Protein AF-D8PJC9-F1 (afdb_monomer_lite)

Radius of gyration: 32.09 Å; chains: 1; bounding box: 66×76×89 Å

Foldseek 3Di:
DDDDDDDDDDDDDDDPDDDDDPDPVVVVVVVVVVVPVVVPPPPPDPPDDPDDDPDPVPLQCVLLVVLLVLLVVLCVVDPPCVVLSVVLNVLSVQLVVCVVVVNLVSLQVSVQVSLVCLVVSGSPRDVVSSVVSNVSCLVRPPCSRYPNVVVVVVVD

Secondary structure (DSSP, 8-state):
-----------------PPP---HHHHHHHHHHHTTSTTSSS-S-----------TTTHHHHHHHHHHHHHHHHHHHSTT-HHHHHHHHHHHHHHHHHHTTT-HHHHHHHHHHHHHHHHTTGGG--HHHHHHHHHHHHHHS-GGGS-THHHHTT--

Sequence (156 aa):
MAGAGFPNDHRAVETSRGIPGVREEDIMRIIQVTKWMAASVLLLASLVMPGVVRVAGAGEQEWLDAMVQAVLAEQAKEEGAGDRFAPYVAQLATVRGYLSKDDGEAVYRSMNRFMEMLQAREQGIAPEAADRLFDYCYVVTPARYHDVSRHLHRLS

Organism: NCBI:txid330214

pLDDT: mean 74.96, std 22.52, range [39.75, 98.38]

Structure (mmCIF, N/CA/C/O backbone):
data_AF-D8PJC9-F1
#
_entry.id   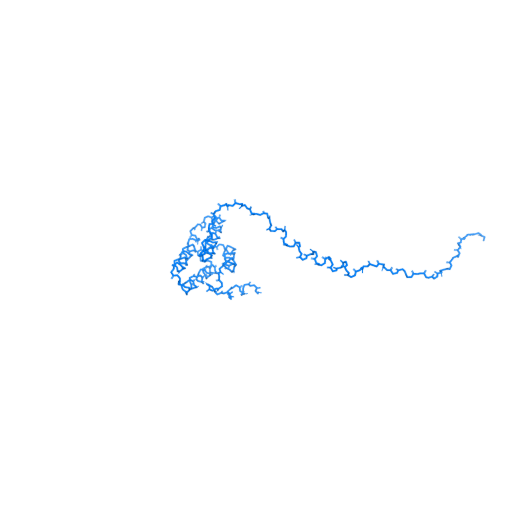AF-D8PJC9-F1
#
loop_
_atom_site.grou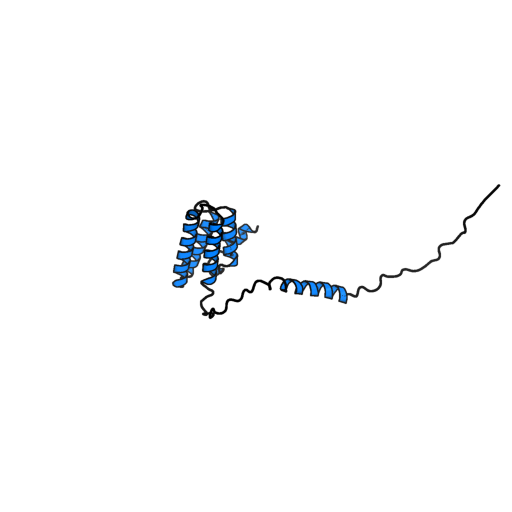p_PDB
_atom_site.id
_atom_site.type_symbol
_atom_site.label_atom_id
_atom_site.label_alt_id
_atom_site.label_comp_id
_atom_site.label_asym_id
_atom_site.label_entity_id
_atom_site.label_seq_id
_atom_site.pdbx_PDB_ins_code
_atom_site.Cartn_x
_atom_site.Cartn_y
_atom_site.Cartn_z
_atom_site.occupancy
_atom_site.B_iso_or_equiv
_atom_site.auth_seq_id
_atom_site.auth_comp_id
_atom_site.auth_asym_id
_atom_site.auth_atom_id
_atom_site.pdbx_PDB_model_num
ATOM 1 N N . MET A 1 1 ? 41.432 -64.591 68.997 1.00 42.59 1 MET A N 1
ATOM 2 C CA . MET A 1 1 ? 40.804 -65.798 68.420 1.00 42.59 1 MET A CA 1
ATOM 3 C C . MET A 1 1 ? 39.810 -65.347 67.362 1.00 42.59 1 MET A C 1
ATOM 5 O O . MET A 1 1 ? 38.973 -64.536 67.720 1.00 42.59 1 MET A O 1
ATOM 9 N N . ALA A 1 2 ? 39.958 -65.875 66.135 1.00 42.41 2 ALA A N 1
ATOM 10 C CA . ALA A 1 2 ? 39.042 -65.863 64.974 1.00 42.41 2 ALA A CA 1
ATOM 11 C C . ALA A 1 2 ? 38.539 -64.493 64.449 1.00 42.41 2 ALA A C 1
ATOM 13 O O . ALA A 1 2 ? 38.095 -63.657 65.213 1.00 42.41 2 ALA A O 1
ATOM 14 N N . GLY A 1 3 ? 38.533 -64.193 63.151 1.00 39.81 3 GLY A N 1
ATOM 15 C CA . GLY A 1 3 ? 38.857 -64.976 61.962 1.00 39.81 3 GLY A CA 1
ATOM 16 C C . GLY A 1 3 ? 38.447 -64.208 60.693 1.00 39.81 3 GLY A C 1
ATOM 17 O O . GLY A 1 3 ? 37.662 -63.271 60.785 1.00 39.81 3 GLY A O 1
ATOM 18 N N . ALA A 1 4 ? 38.967 -64.683 59.552 1.00 43.31 4 ALA A N 1
ATOM 19 C CA . ALA A 1 4 ? 38.584 -64.405 58.156 1.00 43.31 4 ALA A CA 1
ATOM 20 C C . ALA A 1 4 ? 38.729 -62.945 57.659 1.00 43.31 4 ALA A C 1
ATOM 22 O O . ALA A 1 4 ? 38.310 -62.002 58.304 1.00 43.31 4 ALA A O 1
ATOM 23 N N . GLY A 1 5 ? 39.304 -62.630 56.502 1.00 46.97 5 GLY A N 1
ATOM 24 C CA . GLY A 1 5 ? 39.608 -63.415 55.312 1.00 46.97 5 GLY A CA 1
ATOM 25 C C . GLY A 1 5 ? 39.276 -62.531 54.108 1.00 46.97 5 GLY A C 1
ATOM 26 O O . GLY A 1 5 ? 38.105 -62.378 53.799 1.00 46.97 5 GLY A O 1
ATOM 27 N N . PHE A 1 6 ? 40.275 -61.932 53.457 1.00 43.16 6 PHE A N 1
ATOM 28 C CA . PHE A 1 6 ? 40.106 -61.255 52.166 1.00 43.16 6 PHE A CA 1
ATOM 29 C C . PHE A 1 6 ? 41.371 -61.456 51.324 1.00 43.16 6 PHE A C 1
ATOM 31 O O . PHE A 1 6 ? 42.464 -61.146 51.806 1.00 43.16 6 PHE A O 1
ATOM 38 N N . PRO A 1 7 ? 41.256 -62.011 50.107 1.00 50.28 7 PRO A N 1
ATOM 39 C CA . PRO A 1 7 ? 42.393 -62.177 49.227 1.00 50.28 7 PRO A CA 1
ATOM 40 C C . PRO A 1 7 ? 42.839 -60.837 48.641 1.00 50.28 7 PRO A C 1
ATOM 42 O O . PRO A 1 7 ? 42.052 -59.955 48.302 1.00 50.28 7 PRO A O 1
ATOM 45 N N . ASN A 1 8 ? 44.157 -60.754 48.568 1.00 46.28 8 ASN A N 1
ATOM 46 C CA . ASN A 1 8 ? 44.978 -59.763 47.913 1.00 46.28 8 ASN A CA 1
ATOM 47 C C . ASN A 1 8 ? 44.816 -59.903 46.391 1.00 46.28 8 ASN A C 1
ATOM 49 O O . ASN A 1 8 ? 44.915 -61.023 45.903 1.00 46.28 8 ASN A O 1
ATOM 53 N N . ASP A 1 9 ? 44.636 -58.805 45.659 1.00 45.41 9 ASP A N 1
ATOM 54 C CA . ASP A 1 9 ? 45.126 -58.750 44.283 1.00 45.41 9 ASP A CA 1
ATOM 55 C C . ASP A 1 9 ? 45.582 -57.338 43.925 1.00 45.41 9 ASP A C 1
ATOM 57 O O . ASP A 1 9 ? 44.829 -56.359 43.873 1.00 45.41 9 ASP A O 1
ATOM 61 N N . HIS A 1 10 ? 46.890 -57.261 43.714 1.00 45.31 10 HIS A N 1
ATOM 62 C CA . HIS A 1 10 ? 47.598 -56.089 43.264 1.00 45.31 10 HIS A CA 1
ATOM 63 C C . HIS A 1 10 ? 47.212 -55.780 41.818 1.00 45.31 10 HIS A C 1
ATOM 65 O O . HIS A 1 10 ? 47.409 -56.564 40.895 1.00 45.31 10 HIS A O 1
ATOM 71 N N . ARG A 1 11 ? 46.693 -54.567 41.670 1.00 44.59 11 ARG A N 1
ATOM 72 C CA . ARG A 1 11 ? 46.506 -53.769 40.461 1.00 44.59 11 ARG A CA 1
ATOM 73 C C . ARG A 1 11 ? 47.613 -54.014 39.418 1.00 44.59 11 ARG A C 1
ATOM 75 O O . ARG A 1 11 ? 48.692 -53.431 39.503 1.00 44.59 11 ARG A O 1
ATOM 82 N N . ALA A 1 12 ? 47.313 -54.852 38.430 1.00 42.75 12 ALA A N 1
ATOM 83 C CA . ALA A 1 12 ? 48.072 -54.961 37.194 1.00 42.75 12 ALA A CA 1
ATOM 84 C C . ALA A 1 12 ? 47.634 -53.875 36.196 1.00 42.75 12 ALA A C 1
ATOM 86 O O . ALA A 1 12 ? 46.498 -53.401 36.190 1.00 42.75 12 ALA A O 1
ATOM 87 N N . VAL A 1 13 ? 48.617 -53.462 35.413 1.00 45.56 13 VAL A N 1
ATOM 88 C CA . VAL A 1 13 ? 48.680 -52.333 34.489 1.00 45.56 13 VAL A CA 1
ATOM 89 C C . VAL A 1 13 ? 47.990 -52.647 33.147 1.00 45.56 13 VAL A C 1
ATOM 91 O O . VAL A 1 13 ? 47.814 -53.806 32.793 1.00 45.56 13 VAL A O 1
ATOM 94 N N . GLU A 1 14 ? 47.660 -51.571 32.415 1.00 39.75 14 GLU A N 1
ATOM 95 C CA . GLU A 1 14 ? 47.326 -51.490 30.979 1.00 39.75 14 GLU A CA 1
ATOM 96 C C . GLU A 1 14 ? 45.903 -51.858 30.511 1.00 39.75 14 GLU A C 1
ATOM 98 O O . GLU A 1 14 ? 45.495 -53.006 30.393 1.00 39.75 14 GLU A O 1
ATOM 103 N N . THR A 1 15 ? 45.148 -50.847 30.069 1.00 42.34 15 THR A N 1
ATOM 104 C CA . THR A 1 15 ? 45.102 -50.477 28.639 1.00 42.34 15 THR A CA 1
ATOM 105 C C . THR A 1 15 ? 44.139 -49.302 28.431 1.00 42.34 15 THR A C 1
ATOM 107 O O . THR A 1 15 ? 42.926 -49.420 28.596 1.00 42.34 15 THR A O 1
ATOM 110 N N . SER A 1 16 ? 44.686 -48.154 28.018 1.00 51.69 16 SER A N 1
ATOM 111 C CA . SER A 1 16 ? 43.936 -47.124 27.294 1.00 51.69 16 SER A CA 1
ATOM 112 C C . SER A 1 16 ? 43.347 -47.758 26.036 1.00 51.69 16 SER A C 1
ATOM 114 O O . SER A 1 16 ? 44.054 -47.960 25.050 1.00 51.69 16 SER A O 1
ATOM 116 N N . ARG A 1 17 ? 42.051 -48.072 26.049 1.00 41.22 17 ARG A N 1
ATOM 117 C CA . ARG A 1 17 ? 41.297 -48.289 24.815 1.00 41.22 17 ARG A CA 1
ATOM 118 C C . ARG A 1 17 ? 40.758 -46.943 24.357 1.00 41.22 17 ARG A C 1
ATOM 120 O O . ARG A 1 17 ? 39.802 -46.417 24.919 1.00 41.22 17 ARG A O 1
ATOM 127 N N . GLY A 1 18 ? 41.437 -46.392 23.354 1.00 41.41 18 GLY A N 1
ATOM 128 C CA . GLY A 1 18 ? 40.967 -45.250 22.589 1.00 41.41 18 GLY A CA 1
ATOM 129 C C . GLY A 1 18 ? 39.566 -45.501 22.041 1.00 41.41 18 GLY A C 1
ATOM 130 O O . GLY A 1 18 ? 39.223 -46.619 21.656 1.00 41.41 18 GLY A O 1
ATOM 131 N N . ILE A 1 19 ? 38.765 -44.440 22.035 1.00 49.75 19 ILE A N 1
ATOM 132 C CA . ILE A 1 19 ? 37.462 -44.397 21.378 1.00 49.75 19 ILE A CA 1
ATOM 133 C C . ILE A 1 19 ? 37.703 -44.633 19.878 1.00 49.75 19 ILE A C 1
ATOM 135 O O . ILE A 1 19 ? 38.408 -43.840 19.251 1.00 49.75 19 ILE A O 1
ATOM 139 N N . PRO A 1 20 ? 37.172 -45.714 19.286 1.00 46.03 20 PR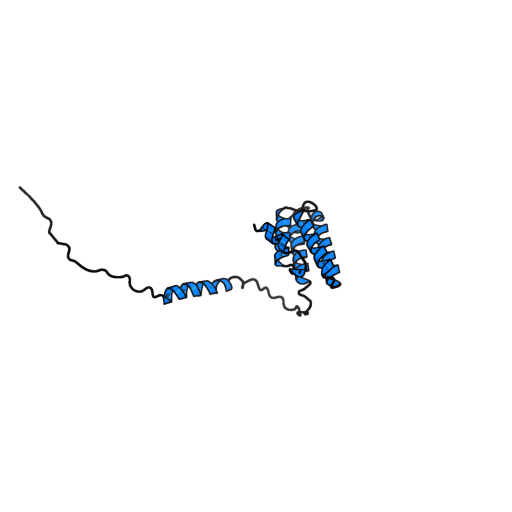O A N 1
ATOM 140 C CA . PRO A 1 20 ? 37.361 -45.978 17.874 1.00 46.03 20 PRO A CA 1
ATOM 141 C C . PRO A 1 20 ? 36.375 -45.150 17.040 1.00 46.03 20 PRO A C 1
ATOM 143 O O . PRO A 1 20 ? 35.163 -45.301 17.158 1.00 46.03 20 PRO A O 1
ATOM 146 N N . GLY A 1 21 ? 36.921 -44.328 16.143 1.00 53.31 21 GLY A N 1
ATOM 147 C CA . GLY A 1 21 ? 36.385 -44.192 14.788 1.00 53.31 21 GLY A CA 1
ATOM 148 C C . GLY A 1 21 ? 35.142 -43.330 14.582 1.00 53.31 21 GLY A C 1
ATOM 149 O O . GLY A 1 21 ? 34.207 -43.786 13.930 1.00 53.31 21 GLY A O 1
ATOM 150 N N . VAL A 1 22 ? 35.159 -42.063 15.004 1.00 58.81 22 VAL A N 1
ATOM 151 C CA . VAL A 1 22 ? 34.374 -41.047 14.280 1.00 58.81 22 VAL A CA 1
ATOM 152 C C . VAL A 1 22 ? 35.232 -40.586 13.106 1.00 58.81 22 VAL A C 1
ATOM 154 O O . VAL A 1 22 ? 36.177 -39.823 13.291 1.00 58.81 22 VAL A O 1
ATOM 157 N N . ARG A 1 23 ? 34.954 -41.104 11.905 1.00 65.12 23 ARG A N 1
ATOM 158 C CA . ARG A 1 23 ? 35.579 -40.593 10.679 1.00 65.12 23 ARG A CA 1
ATOM 159 C C . ARG A 1 23 ? 35.091 -39.163 10.465 1.00 65.12 23 ARG A C 1
ATOM 161 O O . ARG A 1 23 ? 33.890 -38.909 10.512 1.00 65.12 23 ARG A O 1
ATOM 168 N N . GLU A 1 24 ? 36.005 -38.238 10.191 1.00 56.25 24 GLU A N 1
ATOM 169 C CA . GLU A 1 24 ? 35.693 -36.833 9.860 1.00 56.25 24 GLU A CA 1
ATOM 170 C C . GLU A 1 24 ? 34.709 -36.712 8.672 1.00 56.25 24 GLU A C 1
ATOM 172 O O . GLU A 1 24 ? 33.961 -35.742 8.548 1.00 56.25 24 GLU A O 1
ATOM 177 N N . GLU A 1 25 ? 34.633 -37.765 7.858 1.00 58.50 25 GLU A N 1
ATOM 178 C CA . GLU A 1 25 ? 33.695 -37.991 6.755 1.00 58.50 25 GLU A CA 1
ATOM 179 C C . GLU A 1 25 ? 32.219 -38.054 7.205 1.00 58.50 25 GLU A C 1
ATOM 181 O O . GLU A 1 25 ? 31.327 -37.558 6.511 1.00 58.50 25 GLU A O 1
ATOM 186 N N . ASP A 1 26 ? 31.952 -38.624 8.385 1.00 56.72 26 ASP A N 1
ATOM 187 C CA . ASP A 1 26 ? 30.598 -38.807 8.920 1.00 56.72 26 ASP A CA 1
ATOM 188 C C . ASP A 1 26 ? 30.046 -37.496 9.516 1.00 56.72 26 ASP A C 1
ATOM 190 O O . ASP A 1 26 ? 28.854 -37.205 9.397 1.00 56.72 26 ASP A O 1
ATOM 194 N N . ILE A 1 27 ? 30.919 -36.637 10.059 1.00 58.94 27 ILE A N 1
ATOM 195 C CA . ILE A 1 27 ? 30.551 -35.302 10.567 1.00 58.94 27 ILE A CA 1
ATOM 196 C C . ILE A 1 27 ? 30.201 -34.361 9.404 1.00 58.94 27 ILE A C 1
ATOM 198 O O . ILE A 1 27 ? 29.206 -33.632 9.461 1.00 58.94 27 ILE A O 1
ATOM 202 N N . MET A 1 28 ? 30.969 -34.412 8.310 1.00 53.53 28 MET A N 1
ATOM 203 C CA . MET A 1 28 ? 30.726 -33.567 7.136 1.00 53.53 28 MET A CA 1
ATOM 204 C C . MET A 1 28 ? 29.431 -33.953 6.397 1.00 53.53 28 MET A C 1
ATOM 206 O O . MET A 1 28 ? 28.707 -33.072 5.925 1.00 53.53 28 MET A O 1
ATOM 210 N N . ARG A 1 29 ? 29.064 -35.245 6.381 1.00 56.69 29 ARG A N 1
ATOM 211 C CA . ARG A 1 29 ? 27.777 -35.717 5.837 1.00 56.69 29 ARG A CA 1
ATOM 212 C C . ARG A 1 29 ? 26.569 -35.190 6.611 1.00 56.69 29 ARG A C 1
ATOM 214 O O . ARG A 1 29 ? 25.595 -34.775 5.988 1.00 56.69 29 ARG A O 1
ATOM 221 N N . ILE A 1 30 ? 26.624 -35.153 7.941 1.00 55.34 30 ILE A N 1
ATOM 222 C CA . ILE A 1 30 ? 25.508 -34.675 8.780 1.00 55.34 30 ILE A CA 1
ATOM 223 C C . ILE A 1 30 ? 25.248 -33.172 8.558 1.00 55.34 30 ILE A C 1
ATOM 225 O O . ILE A 1 30 ? 24.098 -32.736 8.445 1.00 55.34 30 ILE A O 1
ATOM 229 N N . ILE A 1 31 ? 26.308 -32.376 8.390 1.00 54.19 31 ILE A N 1
ATOM 230 C CA . ILE A 1 31 ? 26.201 -30.936 8.106 1.00 54.19 31 ILE A CA 1
ATOM 231 C C . ILE A 1 31 ? 25.680 -30.683 6.676 1.00 54.19 31 ILE A C 1
ATOM 233 O O . ILE A 1 31 ? 24.858 -29.788 6.466 1.00 54.19 31 ILE A O 1
ATOM 237 N N . GLN A 1 32 ? 26.069 -31.501 5.689 1.00 52.78 32 GLN A N 1
ATOM 238 C CA . GLN A 1 32 ? 25.559 -31.385 4.314 1.00 52.78 32 GLN A CA 1
ATOM 239 C C . GLN A 1 32 ? 24.094 -31.819 4.161 1.00 52.78 32 GLN A C 1
ATOM 241 O O . GLN A 1 32 ? 23.361 -31.189 3.399 1.00 52.78 32 GLN A O 1
ATOM 246 N N . VAL A 1 33 ? 23.640 -32.836 4.897 1.00 53.91 33 VAL A N 1
ATOM 247 C CA . VAL A 1 33 ? 22.237 -33.295 4.867 1.00 53.91 33 VAL A CA 1
ATOM 248 C C . VAL A 1 33 ? 21.294 -32.272 5.517 1.00 53.91 33 VAL A C 1
ATOM 250 O O . VAL A 1 33 ? 20.160 -32.105 5.071 1.00 53.91 33 VAL A O 1
ATOM 253 N N . THR A 1 34 ? 21.785 -31.490 6.483 1.00 48.62 34 THR A N 1
ATOM 254 C CA . THR A 1 34 ? 21.009 -30.415 7.127 1.00 48.62 34 THR A CA 1
ATOM 255 C C . THR A 1 34 ? 20.763 -29.226 6.181 1.00 48.62 34 THR A C 1
ATOM 257 O O . THR A 1 34 ? 19.726 -28.572 6.263 1.00 48.62 34 THR A O 1
ATOM 260 N N . LYS A 1 35 ? 21.654 -28.983 5.205 1.00 48.03 35 LYS A N 1
ATOM 261 C CA . LYS A 1 35 ? 21.515 -27.878 4.235 1.00 48.03 35 LYS A CA 1
ATOM 262 C C . LYS A 1 35 ? 20.480 -28.133 3.127 1.00 48.03 35 LYS A C 1
ATOM 264 O O . LYS A 1 35 ? 20.055 -27.181 2.481 1.00 48.03 35 LYS A O 1
ATOM 269 N N . TRP A 1 36 ? 20.053 -29.382 2.915 1.00 48.38 36 TRP A N 1
ATOM 270 C CA . TRP A 1 36 ? 19.122 -29.754 1.835 1.00 48.38 36 TRP A CA 1
ATOM 271 C C . TRP A 1 36 ? 17.705 -30.132 2.298 1.00 48.38 36 TRP A C 1
ATOM 273 O O . TRP A 1 36 ? 16.839 -30.340 1.456 1.00 48.38 36 TRP A O 1
ATOM 283 N N . MET A 1 37 ? 17.418 -30.149 3.606 1.00 46.38 37 MET A N 1
ATOM 284 C CA . MET A 1 37 ? 16.067 -30.441 4.127 1.00 46.38 37 MET A CA 1
ATOM 285 C C . MET A 1 37 ? 15.188 -29.197 4.355 1.00 46.38 37 MET A C 1
ATOM 287 O O . MET A 1 37 ? 13.979 -29.330 4.528 1.00 46.38 37 MET A O 1
ATOM 291 N N . ALA A 1 38 ? 15.738 -27.981 4.267 1.00 46.88 38 ALA A N 1
ATOM 292 C CA . ALA A 1 38 ? 14.944 -26.744 4.306 1.00 46.88 38 ALA A CA 1
ATOM 293 C C . ALA A 1 38 ? 14.189 -26.456 2.988 1.00 46.88 38 ALA A C 1
ATOM 295 O O . ALA A 1 38 ? 13.336 -25.575 2.944 1.00 46.88 38 ALA A O 1
ATOM 296 N N . ALA A 1 39 ? 14.466 -27.214 1.922 1.00 47.62 39 ALA A N 1
ATOM 297 C CA . ALA A 1 39 ? 13.803 -27.065 0.626 1.00 47.62 39 ALA A CA 1
ATOM 298 C C . ALA A 1 39 ? 12.516 -27.909 0.475 1.00 47.62 39 ALA A C 1
ATOM 300 O O . ALA A 1 39 ? 11.833 -27.783 -0.537 1.00 47.62 39 ALA A O 1
ATOM 301 N N . SER A 1 40 ? 12.150 -28.736 1.465 1.00 46.25 40 SER A N 1
ATOM 302 C CA . SER A 1 40 ? 11.087 -29.749 1.306 1.00 46.25 40 SER A CA 1
ATOM 303 C C . SER A 1 40 ? 9.800 -29.507 2.110 1.00 46.25 40 SER A C 1
ATOM 305 O O . SER A 1 40 ? 8.913 -30.354 2.079 1.00 46.25 40 SER A O 1
ATOM 307 N N . VAL A 1 41 ? 9.640 -28.365 2.797 1.00 43.78 41 VAL A N 1
ATOM 308 C CA . VAL A 1 41 ? 8.404 -28.038 3.560 1.00 43.78 41 VAL A CA 1
ATOM 309 C C . VAL A 1 41 ? 7.530 -26.960 2.885 1.00 43.78 41 VAL A C 1
ATOM 311 O O . VAL A 1 41 ? 6.403 -26.723 3.302 1.00 43.78 41 VAL A O 1
ATOM 314 N N . LEU A 1 42 ? 7.961 -26.377 1.762 1.00 46.03 42 LEU A N 1
ATOM 315 C CA . LEU A 1 42 ? 7.167 -25.419 0.967 1.00 46.03 42 LEU A CA 1
ATOM 316 C C . LEU A 1 42 ? 6.620 -26.035 -0.335 1.00 46.03 42 LEU A C 1
ATOM 318 O O . LEU A 1 42 ? 6.640 -25.403 -1.386 1.00 46.03 42 LEU A O 1
ATOM 322 N N . LEU A 1 43 ? 6.151 -27.286 -0.291 1.00 47.81 43 LEU A N 1
ATOM 323 C CA . LEU A 1 43 ? 5.677 -28.011 -1.483 1.00 47.81 43 LEU A CA 1
ATOM 324 C C . LEU A 1 43 ? 4.256 -28.589 -1.365 1.00 47.81 43 LEU A C 1
ATOM 326 O O . LEU A 1 43 ? 3.924 -29.546 -2.056 1.00 47.81 43 LEU A O 1
ATOM 330 N N . LEU A 1 44 ? 3.386 -28.004 -0.533 1.00 46.25 44 LEU A N 1
ATOM 331 C CA . LEU A 1 44 ? 2.006 -28.492 -0.353 1.00 46.25 44 LEU A CA 1
ATOM 332 C C . LEU A 1 44 ? 0.949 -27.377 -0.249 1.00 46.25 44 LEU A C 1
ATOM 334 O O . LEU A 1 44 ? 0.077 -27.402 0.611 1.00 46.25 44 LEU A O 1
ATOM 338 N N . ALA A 1 45 ? 0.992 -26.412 -1.172 1.00 45.66 45 ALA A N 1
ATOM 339 C CA . ALA A 1 45 ? -0.165 -25.552 -1.463 1.00 45.66 45 ALA A CA 1
ATOM 340 C C . ALA A 1 45 ? -0.246 -25.142 -2.947 1.00 45.66 45 ALA A C 1
ATOM 342 O O . ALA A 1 45 ? -0.713 -24.058 -3.284 1.00 45.66 45 ALA A O 1
ATOM 343 N N . SER A 1 46 ? 0.202 -26.005 -3.863 1.00 46.28 46 SER A N 1
ATOM 344 C CA . SER A 1 46 ? -0.055 -25.835 -5.297 1.00 46.28 46 SER A CA 1
ATOM 345 C C . SER A 1 46 ? -1.465 -26.331 -5.622 1.00 46.28 46 SER A C 1
ATOM 347 O O . SER A 1 46 ? -1.642 -27.424 -6.156 1.00 46.28 46 SER A O 1
ATOM 349 N N . LEU A 1 47 ? -2.485 -25.539 -5.276 1.00 49.78 47 LEU A N 1
ATOM 350 C CA . LEU A 1 47 ? -3.807 -25.722 -5.864 1.00 49.78 47 LEU A CA 1
ATOM 351 C C . LEU A 1 47 ? -3.730 -25.251 -7.323 1.00 49.78 47 LEU A C 1
ATOM 353 O O . LEU A 1 47 ? -3.494 -24.080 -7.615 1.00 49.78 47 LEU A O 1
ATOM 357 N N . VAL A 1 48 ? -3.861 -26.206 -8.235 1.00 50.03 48 VAL A N 1
ATOM 358 C CA . VAL A 1 48 ? -3.821 -26.026 -9.686 1.00 50.03 48 VAL A CA 1
ATOM 359 C C . VAL A 1 48 ? -4.996 -25.149 -10.135 1.00 50.03 48 VAL A C 1
ATOM 361 O O . VAL A 1 48 ? -6.143 -25.579 -10.077 1.00 50.03 48 VAL A O 1
ATOM 364 N N . MET A 1 49 ? -4.705 -23.949 -10.640 1.00 44.22 49 MET A N 1
ATOM 365 C CA . MET A 1 49 ? -5.588 -23.209 -11.549 1.00 44.22 49 MET A CA 1
ATOM 366 C C . MET A 1 49 ? -4.950 -23.227 -12.946 1.00 44.22 49 MET A C 1
ATOM 368 O O . MET A 1 49 ? -3.850 -22.692 -13.111 1.00 44.22 49 MET A O 1
ATOM 372 N N . PRO A 1 50 ? -5.573 -23.852 -13.961 1.00 48.84 50 PRO A N 1
ATOM 373 C CA . PRO A 1 50 ? -5.067 -23.809 -15.320 1.00 48.84 50 PRO A CA 1
ATOM 374 C C . PRO A 1 50 ? -5.556 -22.527 -16.001 1.00 48.84 50 PRO A C 1
ATOM 376 O O . PRO A 1 50 ? -6.754 -22.321 -16.169 1.00 48.84 50 PRO A O 1
ATOM 379 N N . GLY A 1 51 ? -4.614 -21.695 -16.443 1.00 50.62 51 GLY A N 1
ATOM 380 C CA . GLY A 1 51 ? -4.879 -20.663 -17.445 1.00 50.62 51 GLY A CA 1
ATOM 381 C C . GLY A 1 51 ? -4.763 -19.229 -16.949 1.00 50.62 51 GLY A C 1
ATOM 382 O O . GLY A 1 51 ? -5.756 -18.522 -16.852 1.00 50.62 51 GLY A O 1
ATOM 383 N N . VAL A 1 52 ? -3.532 -18.752 -16.774 1.00 46.88 52 VAL A N 1
ATOM 384 C CA . VAL A 1 52 ? -3.223 -17.344 -17.042 1.00 46.88 52 VAL A CA 1
ATOM 385 C C . VAL A 1 52 ? -1.999 -17.320 -17.943 1.00 46.88 52 VAL A C 1
ATOM 387 O O . VAL A 1 52 ? -0.886 -17.661 -17.543 1.00 46.88 52 VAL A O 1
ATOM 390 N N . VAL A 1 53 ? -2.243 -16.968 -19.203 1.00 44.94 53 VAL A N 1
ATOM 391 C CA . VAL A 1 53 ? -1.220 -16.553 -20.160 1.00 44.94 53 VAL A CA 1
ATOM 392 C C . VAL A 1 53 ? -0.381 -15.475 -19.477 1.00 44.94 53 VAL A C 1
ATOM 394 O O . VAL A 1 53 ? -0.908 -14.429 -19.105 1.00 44.94 53 VAL A O 1
ATOM 397 N N . ARG A 1 54 ? 0.918 -15.724 -19.280 1.00 42.84 54 ARG A N 1
ATOM 398 C CA . ARG A 1 54 ? 1.831 -14.694 -18.782 1.00 42.84 54 ARG A CA 1
ATOM 399 C C . ARG A 1 54 ? 2.022 -13.649 -19.876 1.00 42.84 54 ARG A C 1
ATOM 401 O O . ARG A 1 54 ? 2.896 -13.782 -20.726 1.00 42.84 54 ARG A O 1
ATOM 408 N N . VAL A 1 55 ? 1.185 -12.616 -19.853 1.00 41.88 55 VAL A N 1
ATOM 409 C CA . VAL A 1 55 ? 1.477 -11.344 -20.511 1.00 41.88 55 VAL A CA 1
ATOM 410 C C . VAL A 1 55 ? 2.701 -10.759 -19.810 1.00 41.88 55 VAL A C 1
ATOM 412 O O . VAL A 1 55 ? 2.664 -10.448 -18.618 1.00 41.88 55 VAL A O 1
ATOM 415 N N . ALA A 1 56 ? 3.810 -10.656 -20.540 1.00 41.94 56 ALA A N 1
ATOM 416 C CA . ALA A 1 56 ? 4.949 -9.846 -20.134 1.00 41.94 56 ALA A CA 1
ATOM 417 C C . ALA A 1 56 ? 4.449 -8.396 -19.993 1.00 41.94 56 ALA A C 1
ATOM 419 O O . ALA A 1 56 ? 4.121 -7.751 -20.984 1.00 41.94 56 ALA A O 1
ATOM 420 N N . GLY A 1 57 ? 4.265 -7.967 -18.743 1.00 44.88 57 GLY A N 1
ATOM 421 C CA . GLY A 1 57 ? 3.537 -6.757 -18.337 1.00 44.88 57 GLY A CA 1
ATOM 422 C C . GLY A 1 57 ? 2.764 -6.933 -17.018 1.00 44.88 57 GLY A C 1
ATOM 423 O O . GLY A 1 57 ? 2.471 -5.955 -16.342 1.00 44.88 57 GLY A O 1
ATOM 424 N N . ALA A 1 58 ? 2.487 -8.176 -16.600 1.00 48.84 58 ALA A N 1
ATOM 425 C CA . ALA A 1 58 ? 1.678 -8.478 -15.410 1.00 48.84 58 ALA A CA 1
ATOM 426 C C . ALA A 1 58 ? 2.373 -8.219 -14.052 1.00 48.84 58 ALA A C 1
ATOM 428 O O . ALA A 1 58 ? 1.697 -7.961 -13.060 1.00 48.84 58 ALA A O 1
ATOM 429 N N . GLY A 1 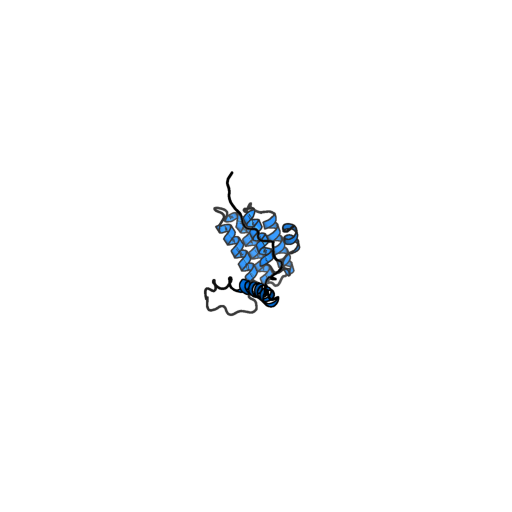59 ? 3.710 -8.234 -13.991 1.00 60.75 59 GLY A N 1
ATOM 430 C CA . GLY A 1 59 ? 4.440 -8.143 -12.716 1.00 60.75 59 GLY A CA 1
ATOM 431 C C . GLY A 1 59 ? 4.447 -6.752 -12.066 1.00 60.75 59 GLY A C 1
ATOM 432 O O . GLY A 1 59 ? 4.601 -6.642 -10.853 1.00 60.75 59 GLY A O 1
ATOM 433 N N . GLU A 1 60 ? 4.265 -5.676 -12.842 1.00 66.06 60 GLU A N 1
ATOM 434 C CA . GLU A 1 60 ? 4.279 -4.304 -12.305 1.00 66.06 60 GLU A CA 1
ATOM 435 C C . GLU A 1 60 ? 2.965 -3.884 -11.645 1.00 66.06 60 GLU A C 1
ATOM 437 O O . GLU A 1 60 ? 2.946 -2.885 -10.935 1.00 66.06 60 GLU A O 1
ATOM 442 N N . GLN A 1 61 ? 1.880 -4.632 -11.849 1.00 80.00 61 GLN A N 1
ATOM 443 C CA . GLN A 1 61 ? 0.590 -4.373 -11.200 1.00 80.00 61 GLN A CA 1
ATOM 444 C C . GLN A 1 61 ? 0.256 -5.430 -10.142 1.00 80.00 61 GLN A C 1
ATOM 446 O O . GLN A 1 61 ? -0.434 -5.118 -9.176 1.00 80.00 61 GLN A O 1
ATOM 451 N N . GLU A 1 62 ? 0.820 -6.637 -10.258 1.00 89.75 62 GLU A N 1
ATOM 452 C CA . GLU A 1 62 ? 0.599 -7.746 -9.322 1.00 89.75 62 GLU A CA 1
ATOM 453 C C . GLU A 1 62 ? 0.945 -7.383 -7.870 1.00 89.75 62 GLU A C 1
ATOM 455 O O . GLU A 1 62 ? 0.188 -7.702 -6.953 1.00 89.75 62 GLU A O 1
ATOM 460 N N . TRP A 1 63 ? 2.041 -6.651 -7.641 1.00 93.94 63 TRP A N 1
ATOM 461 C CA . TRP A 1 63 ? 2.393 -6.203 -6.290 1.00 93.94 63 TRP A CA 1
ATOM 462 C C . TRP A 1 63 ? 1.376 -5.212 -5.713 1.00 93.94 63 TRP A C 1
ATOM 464 O O . TRP A 1 63 ? 1.096 -5.237 -4.514 1.00 93.94 63 TRP A O 1
ATOM 474 N N . LEU A 1 64 ? 0.806 -4.345 -6.556 1.00 95.81 64 LEU A N 1
ATOM 475 C CA . LEU A 1 64 ? -0.181 -3.365 -6.124 1.00 95.81 64 LEU A CA 1
ATOM 476 C C . LEU A 1 64 ? -1.505 -4.053 -5.798 1.00 95.81 64 LEU A C 1
ATOM 478 O O . LEU A 1 64 ? -2.132 -3.735 -4.789 1.00 95.81 64 LEU A O 1
ATOM 482 N N . ASP A 1 65 ? -1.907 -5.028 -6.611 1.00 95.19 65 ASP A N 1
ATOM 483 C CA . ASP A 1 65 ? -3.076 -5.856 -6.330 1.00 95.19 65 ASP A CA 1
ATOM 484 C C . ASP A 1 65 ? -2.899 -6.621 -5.014 1.00 95.19 65 ASP A C 1
ATOM 486 O O . ASP A 1 65 ? -3.802 -6.610 -4.176 1.00 95.19 65 ASP A O 1
ATOM 490 N N . ALA A 1 66 ? -1.716 -7.194 -4.772 1.00 95.44 66 ALA A N 1
ATOM 491 C CA . ALA A 1 66 ? -1.389 -7.842 -3.505 1.00 95.44 66 ALA A CA 1
ATOM 492 C C . ALA A 1 66 ? -1.488 -6.877 -2.308 1.00 95.44 66 ALA A C 1
ATOM 494 O O . ALA A 1 66 ? -2.038 -7.251 -1.270 1.00 95.44 66 ALA A O 1
ATOM 495 N N . MET A 1 67 ? -1.019 -5.629 -2.445 1.00 96.62 67 MET A N 1
ATOM 496 C CA . MET A 1 67 ? -1.168 -4.606 -1.400 1.00 96.62 67 MET A CA 1
ATOM 497 C C . MET A 1 67 ? -2.629 -4.235 -1.147 1.00 96.62 67 MET A C 1
ATOM 499 O O . MET A 1 67 ? -3.039 -4.133 0.008 1.00 96.62 67 MET A O 1
ATOM 503 N N . VAL A 1 68 ? -3.436 -4.067 -2.199 1.00 97.06 68 VAL A N 1
ATOM 504 C CA . VAL A 1 68 ? -4.873 -3.785 -2.053 1.00 97.06 68 VAL A CA 1
ATOM 505 C C . VAL A 1 68 ? -5.567 -4.928 -1.314 1.00 97.06 68 VAL A C 1
ATOM 507 O O . VAL A 1 68 ? -6.323 -4.676 -0.378 1.00 97.06 68 VAL A O 1
ATOM 510 N N . GLN A 1 69 ? -5.278 -6.180 -1.678 1.00 96.75 69 GLN A N 1
ATOM 511 C CA . GLN A 1 69 ? -5.843 -7.343 -0.991 1.00 96.75 69 GLN A CA 1
ATOM 512 C C . GLN A 1 69 ? -5.418 -7.412 0.479 1.00 96.75 69 GLN A C 1
ATOM 514 O O . GLN A 1 69 ? -6.245 -7.732 1.330 1.00 96.75 69 GLN A O 1
ATOM 519 N N . ALA A 1 70 ? -4.172 -7.060 0.807 1.00 96.56 70 ALA A N 1
ATOM 520 C CA . ALA A 1 70 ? -3.716 -7.006 2.194 1.00 96.56 70 ALA A CA 1
ATOM 521 C C . ALA A 1 70 ? -4.492 -5.965 3.019 1.00 96.56 70 ALA A C 1
ATOM 523 O O . ALA A 1 70 ? -4.931 -6.271 4.126 1.00 96.56 70 ALA A O 1
ATOM 524 N N . VAL A 1 71 ? -4.730 -4.767 2.470 1.00 96.56 71 VAL A N 1
ATOM 525 C CA . VAL A 1 71 ? -5.532 -3.721 3.134 1.00 96.56 71 VAL A CA 1
ATOM 526 C C . VAL A 1 71 ? -6.962 -4.202 3.393 1.00 96.56 71 VAL A C 1
ATOM 528 O O . VAL A 1 71 ? -7.472 -4.043 4.500 1.00 96.56 71 VAL A O 1
ATOM 531 N N . LEU A 1 72 ? -7.598 -4.834 2.404 1.00 95.62 72 LEU A N 1
ATOM 532 C CA . LEU A 1 72 ? -8.953 -5.380 2.549 1.00 95.62 72 LEU A CA 1
ATOM 533 C C . LEU A 1 72 ? -9.007 -6.545 3.548 1.00 95.62 72 LEU A C 1
ATOM 535 O O . LEU A 1 72 ? -9.973 -6.679 4.296 1.00 95.62 72 LEU A O 1
ATOM 539 N N . ALA A 1 73 ? -7.963 -7.373 3.598 1.00 95.44 73 ALA A N 1
ATOM 540 C CA . ALA A 1 73 ? -7.865 -8.456 4.567 1.00 95.44 73 ALA A CA 1
ATOM 541 C C . ALA A 1 73 ? -7.723 -7.932 6.003 1.00 95.44 73 ALA A C 1
ATOM 543 O O . ALA A 1 73 ? -8.299 -8.519 6.914 1.00 95.44 73 ALA A O 1
ATOM 544 N N . GLU A 1 74 ? -6.984 -6.841 6.224 1.00 95.12 74 GLU A N 1
ATOM 545 C CA . GLU A 1 74 ? -6.917 -6.183 7.535 1.00 95.12 74 GLU A CA 1
ATOM 546 C C . GLU A 1 74 ? -8.247 -5.514 7.904 1.00 95.12 74 GLU A C 1
ATOM 548 O O . GLU A 1 74 ? -8.737 -5.708 9.015 1.00 95.12 74 GLU A O 1
ATOM 553 N N . GLN A 1 75 ? -8.900 -4.844 6.953 1.00 93.94 75 GLN A N 1
ATOM 554 C CA . GLN A 1 75 ? -10.242 -4.285 7.140 1.00 93.94 75 GLN A CA 1
ATOM 555 C C . GLN A 1 75 ? -11.259 -5.353 7.565 1.00 93.94 75 GLN A C 1
ATOM 557 O O . GLN A 1 75 ? -12.055 -5.119 8.468 1.00 93.94 75 GLN A O 1
ATOM 562 N N . ALA A 1 76 ? -11.226 -6.537 6.948 1.00 93.00 76 ALA A N 1
ATOM 563 C CA . ALA A 1 76 ? -12.141 -7.631 7.271 1.00 93.00 76 ALA A CA 1
ATOM 564 C C . ALA A 1 76 ? -11.932 -8.214 8.682 1.00 93.00 76 ALA A C 1
ATOM 566 O O . ALA A 1 76 ? -12.844 -8.840 9.220 1.00 93.00 76 ALA A O 1
ATOM 567 N N . LYS A 1 77 ? -10.748 -8.026 9.280 1.00 91.44 77 LYS A N 1
ATOM 568 C CA . LYS A 1 77 ? -10.451 -8.447 10.660 1.00 91.44 77 LYS A CA 1
ATOM 569 C C . LYS A 1 77 ? -10.955 -7.443 11.696 1.00 91.44 77 LYS A C 1
ATOM 571 O O . LYS A 1 77 ? -11.142 -7.819 12.850 1.00 91.44 77 LYS A O 1
ATOM 576 N N . GLU A 1 78 ? -11.147 -6.184 11.310 1.00 85.81 78 GLU A N 1
ATOM 577 C CA . GLU A 1 78 ? -11.601 -5.124 12.204 1.00 85.81 78 GLU A CA 1
ATOM 578 C C . GLU A 1 78 ? -13.116 -4.886 12.062 1.00 85.81 78 GLU A C 1
ATOM 580 O O . GLU A 1 78 ? -13.599 -4.253 11.118 1.00 85.81 78 GLU A O 1
ATOM 585 N N . GLU A 1 79 ? -13.890 -5.361 13.040 1.00 78.25 79 GLU A N 1
ATOM 586 C CA . GLU A 1 79 ? -15.336 -5.129 13.090 1.00 78.25 79 GLU A CA 1
ATOM 587 C C . GLU A 1 79 ? -15.665 -3.623 13.104 1.00 78.25 79 GLU A C 1
ATOM 589 O O . GLU A 1 79 ? -15.145 -2.851 13.913 1.00 78.25 79 GLU A O 1
ATOM 594 N N . GLY A 1 80 ? -16.541 -3.181 12.195 1.00 73.69 80 GLY A N 1
ATOM 595 C CA . GLY A 1 80 ? -16.980 -1.782 12.121 1.00 73.69 80 GLY A CA 1
ATOM 596 C C . GLY A 1 80 ? -15.908 -0.782 11.658 1.00 73.69 80 GLY A C 1
ATOM 597 O O . GLY A 1 80 ? -16.099 0.423 11.816 1.00 73.69 80 GLY A O 1
ATOM 598 N N . ALA A 1 81 ? -14.788 -1.244 11.091 1.00 71.94 81 ALA A N 1
ATOM 599 C CA . ALA A 1 81 ? -13.703 -0.383 10.607 1.00 71.94 81 ALA A CA 1
ATOM 600 C C . ALA A 1 81 ? -13.718 -0.141 9.090 1.00 71.94 81 ALA A C 1
ATOM 602 O O . ALA A 1 81 ? -12.787 0.470 8.565 1.00 71.94 81 ALA A O 1
ATOM 603 N N . GLY A 1 82 ? -14.770 -0.576 8.384 1.00 72.38 82 GLY A N 1
ATOM 604 C CA . GLY A 1 82 ? -14.900 -0.443 6.928 1.00 72.38 82 GLY A CA 1
ATOM 605 C C . GLY A 1 82 ? -14.500 0.945 6.412 1.00 72.38 82 GLY A C 1
ATOM 606 O O . GLY A 1 82 ? -13.625 1.069 5.556 1.00 72.38 82 GLY A O 1
ATOM 607 N N . ASP A 1 83 ? -15.040 1.993 7.028 1.00 86.69 83 ASP A N 1
ATOM 608 C CA . ASP A 1 83 ? -14.797 3.374 6.604 1.00 86.69 83 ASP A CA 1
ATOM 609 C C . ASP A 1 83 ? -13.375 3.876 6.916 1.00 86.69 83 ASP A C 1
ATOM 611 O O . ASP A 1 83 ? -12.867 4.755 6.219 1.00 86.69 83 ASP A O 1
ATOM 615 N N . ARG A 1 84 ? -12.682 3.294 7.908 1.00 94.12 84 ARG A N 1
ATOM 616 C CA . ARG A 1 84 ? -11.322 3.713 8.303 1.00 94.12 84 ARG A CA 1
ATOM 617 C C . ARG A 1 84 ? -10.268 3.302 7.279 1.00 94.12 84 ARG A C 1
ATOM 619 O O . ARG A 1 84 ? -9.300 4.026 7.071 1.00 94.12 84 ARG A O 1
ATOM 626 N N . PHE A 1 85 ? -10.469 2.164 6.613 1.00 95.81 85 PHE A N 1
ATOM 627 C CA . PHE A 1 85 ? -9.550 1.662 5.586 1.00 95.81 85 PHE A CA 1
ATOM 628 C C . PHE A 1 85 ? -9.799 2.273 4.196 1.00 95.81 85 PHE A C 1
ATOM 630 O O . PHE A 1 85 ? -8.933 2.189 3.323 1.00 95.81 85 PHE A O 1
ATOM 637 N N . ALA A 1 86 ? -10.943 2.928 3.973 1.00 95.25 86 ALA A N 1
ATOM 638 C CA . ALA A 1 86 ? -11.300 3.487 2.667 1.00 95.25 86 ALA A CA 1
ATOM 639 C C . ALA A 1 86 ? -10.250 4.471 2.092 1.00 95.25 86 ALA A C 1
ATOM 641 O O . ALA A 1 86 ? -9.920 4.344 0.908 1.00 95.25 86 ALA A O 1
ATOM 642 N N . PRO A 1 87 ? -9.643 5.389 2.877 1.00 97.00 87 PRO A N 1
ATOM 643 C CA . PRO A 1 87 ? -8.611 6.293 2.360 1.00 97.00 87 PRO A CA 1
ATOM 644 C C . PRO A 1 87 ? -7.343 5.571 1.895 1.00 97.00 87 PRO A C 1
ATOM 646 O O . PRO A 1 87 ? -6.712 5.992 0.928 1.00 97.00 87 PRO A O 1
ATOM 649 N N . TYR A 1 88 ? -6.990 4.458 2.537 1.00 97.69 88 TYR A N 1
ATOM 650 C CA . TYR A 1 88 ? -5.837 3.641 2.164 1.00 97.69 88 TYR A CA 1
ATOM 651 C C . TYR A 1 88 ? -6.052 2.968 0.805 1.00 97.69 88 TYR A C 1
ATOM 653 O O . TYR A 1 88 ? -5.178 3.016 -0.061 1.00 97.69 88 TYR A O 1
ATOM 661 N N . VAL A 1 89 ? -7.245 2.409 0.577 1.00 97.00 89 VAL A N 1
ATOM 662 C CA . VAL A 1 89 ? -7.617 1.821 -0.720 1.00 97.00 89 VAL A CA 1
ATOM 663 C C . VAL A 1 89 ? -7.666 2.892 -1.816 1.00 97.00 89 VAL A C 1
ATOM 665 O O . VAL A 1 89 ? -7.166 2.668 -2.919 1.00 97.00 89 VAL A O 1
ATOM 668 N N . ALA A 1 90 ? -8.206 4.078 -1.517 1.00 97.69 90 ALA A N 1
ATOM 669 C CA . ALA A 1 90 ? -8.238 5.200 -2.457 1.00 97.69 90 ALA A CA 1
ATOM 670 C C . ALA A 1 90 ? -6.827 5.687 -2.839 1.00 97.69 90 ALA A C 1
ATOM 672 O O . ALA A 1 90 ? -6.557 5.982 -4.008 1.00 97.69 90 ALA A O 1
ATOM 673 N N . GLN A 1 91 ? -5.901 5.713 -1.879 1.00 98.38 91 GLN A N 1
ATOM 674 C CA . GLN A 1 91 ? -4.505 6.036 -2.151 1.00 98.38 91 GLN A CA 1
ATOM 675 C C . GLN A 1 91 ? -3.862 4.999 -3.086 1.00 98.38 91 GLN A C 1
ATOM 677 O O . GLN A 1 91 ? -3.215 5.379 -4.059 1.00 98.38 91 GLN A O 1
ATOM 682 N N . LEU A 1 92 ? -4.096 3.699 -2.877 1.00 97.69 92 LEU A N 1
ATOM 683 C CA . LEU A 1 92 ? -3.595 2.652 -3.781 1.00 97.69 92 LEU A CA 1
ATOM 684 C C . LEU A 1 92 ? -4.233 2.721 -5.182 1.00 97.69 92 LEU A C 1
ATOM 686 O O . LEU A 1 92 ? -3.568 2.450 -6.182 1.00 97.69 92 LEU A O 1
ATOM 690 N N . ALA A 1 93 ? -5.491 3.154 -5.295 1.00 97.19 93 ALA A N 1
ATOM 691 C CA . ALA A 1 93 ? -6.105 3.438 -6.593 1.00 97.19 93 ALA A CA 1
ATOM 692 C C . ALA A 1 93 ? -5.407 4.603 -7.324 1.00 97.19 93 ALA A C 1
ATOM 694 O O . ALA A 1 93 ? -5.244 4.560 -8.545 1.00 97.19 93 ALA A O 1
ATOM 695 N N . THR A 1 94 ? -4.930 5.607 -6.582 1.00 97.94 94 THR A N 1
ATOM 696 C CA . THR A 1 94 ? -4.125 6.711 -7.130 1.00 97.94 94 THR A CA 1
ATOM 697 C C . THR A 1 94 ? -2.780 6.206 -7.658 1.00 97.94 94 THR A C 1
ATOM 699 O O . THR A 1 94 ? -2.407 6.529 -8.788 1.00 97.94 94 THR A O 1
ATOM 702 N N . VAL A 1 95 ? -2.099 5.332 -6.907 1.00 97.06 95 VAL A N 1
ATOM 703 C CA . VAL A 1 95 ? -0.866 4.652 -7.350 1.00 97.06 95 VAL A CA 1
ATOM 704 C C . VAL A 1 95 ? -1.100 3.894 -8.659 1.00 97.06 95 VAL A C 1
ATOM 706 O O . VAL A 1 95 ? -0.324 4.047 -9.604 1.00 97.06 95 VAL A O 1
ATOM 709 N N . ARG A 1 96 ? -2.207 3.141 -8.765 1.00 96.31 96 ARG A N 1
ATOM 710 C CA . ARG A 1 96 ? -2.583 2.428 -10.001 1.00 96.31 96 ARG A CA 1
ATOM 711 C C . ARG A 1 96 ? -2.724 3.383 -11.187 1.00 96.31 96 ARG A C 1
ATOM 713 O O . ARG A 1 96 ? -2.281 3.069 -12.293 1.00 96.31 96 ARG A O 1
ATOM 720 N N . GLY A 1 97 ? -3.325 4.549 -10.956 1.00 96.12 97 GLY A N 1
ATOM 721 C CA . GLY A 1 97 ? -3.490 5.591 -11.966 1.00 96.12 97 GLY A CA 1
ATOM 722 C C . GLY A 1 97 ? -2.162 6.130 -12.502 1.00 96.12 97 GLY A C 1
ATOM 723 O O . GLY A 1 97 ? -2.066 6.397 -13.699 1.00 96.12 97 GLY A O 1
ATOM 724 N N . TYR A 1 98 ? -1.139 6.259 -11.653 1.00 96.19 98 TYR A N 1
ATOM 725 C CA . TYR A 1 98 ? 0.201 6.685 -12.073 1.00 96.19 98 TYR A CA 1
ATOM 726 C C . TYR A 1 98 ? 1.003 5.566 -12.744 1.00 96.19 98 TYR A C 1
ATOM 728 O O . TYR A 1 98 ? 1.628 5.821 -13.771 1.00 96.19 98 TYR A O 1
ATOM 736 N N . LEU A 1 99 ? 0.914 4.323 -12.253 1.00 92.94 99 LEU A N 1
ATOM 737 C CA . LEU A 1 99 ? 1.522 3.160 -12.920 1.00 92.94 99 LEU A CA 1
ATOM 738 C C . LEU A 1 99 ? 0.996 2.990 -14.347 1.00 92.94 99 LEU A C 1
ATOM 740 O O . LEU A 1 99 ? 1.764 2.759 -15.270 1.00 92.94 99 LEU A O 1
ATOM 744 N N . SER A 1 100 ? -0.312 3.173 -14.548 1.00 93.25 100 SER A N 1
ATOM 745 C CA . SER A 1 100 ? -0.937 3.066 -15.877 1.00 93.25 100 SER A CA 1
ATOM 746 C C . SER A 1 100 ? -0.457 4.139 -16.864 1.00 93.25 100 SER A C 1
ATOM 748 O O . SER A 1 100 ? -0.682 4.011 -18.065 1.00 93.25 100 SER A O 1
ATOM 750 N N . LYS A 1 101 ? 0.171 5.209 -16.363 1.00 94.06 101 LYS A N 1
ATOM 751 C CA . LYS A 1 101 ? 0.747 6.311 -17.145 1.00 94.06 101 LYS A CA 1
ATOM 752 C C . LYS A 1 101 ? 2.273 6.233 -17.249 1.00 94.06 101 LYS A C 1
ATOM 754 O O . LYS A 1 101 ? 2.858 7.146 -17.820 1.00 94.06 101 LYS A O 1
ATOM 759 N N . ASP A 1 102 ? 2.892 5.193 -16.685 1.00 91.75 102 ASP A N 1
ATOM 760 C CA . ASP A 1 102 ? 4.349 5.040 -16.566 1.00 91.75 102 ASP A CA 1
ATOM 761 C C . ASP A 1 102 ? 5.042 6.211 -15.824 1.00 91.75 102 ASP A C 1
ATOM 763 O O . ASP A 1 102 ? 6.212 6.522 -16.034 1.00 91.75 102 ASP A O 1
ATOM 767 N N . ASP A 1 103 ? 4.320 6.887 -14.919 1.00 95.69 103 ASP A N 1
ATOM 768 C CA . ASP A 1 103 ? 4.847 8.021 -14.148 1.00 95.69 103 ASP A CA 1
ATOM 769 C C . ASP A 1 103 ? 5.512 7.535 -12.852 1.00 95.69 103 ASP A C 1
ATOM 771 O O . ASP A 1 103 ? 4.930 7.563 -11.763 1.00 95.69 103 ASP A O 1
ATOM 775 N N . GLY A 1 104 ? 6.748 7.047 -12.975 1.00 94.12 104 GLY A N 1
ATOM 776 C CA . GLY A 1 104 ? 7.492 6.464 -11.857 1.00 94.12 104 GLY A CA 1
ATOM 777 C C . GLY A 1 104 ? 7.724 7.417 -10.676 1.00 94.12 104 GLY A C 1
ATOM 778 O O . GLY A 1 104 ? 7.696 6.974 -9.526 1.00 94.12 104 GLY A O 1
ATOM 779 N N . GLU A 1 105 ? 7.899 8.720 -10.921 1.00 96.38 105 GLU A N 1
ATOM 780 C CA . GLU A 1 105 ? 8.079 9.716 -9.855 1.00 96.38 105 GLU A CA 1
ATOM 781 C C . GLU A 1 105 ? 6.774 9.933 -9.078 1.00 96.38 105 GLU A C 1
ATOM 783 O O . GLU A 1 105 ? 6.769 10.000 -7.843 1.00 96.38 105 GLU A O 1
ATOM 788 N N . ALA A 1 106 ? 5.639 10.015 -9.776 1.00 97.31 106 ALA A N 1
ATOM 789 C CA . ALA A 1 106 ? 4.344 10.119 -9.120 1.00 97.31 106 ALA A CA 1
ATOM 790 C C . ALA A 1 106 ? 3.976 8.840 -8.355 1.00 97.31 106 ALA A C 1
ATOM 792 O O . ALA A 1 106 ? 3.471 8.940 -7.234 1.00 97.31 106 ALA A O 1
ATOM 793 N N . VAL A 1 107 ? 4.302 7.656 -8.890 1.00 96.75 107 VAL A N 1
ATOM 794 C CA . VAL A 1 107 ? 4.171 6.379 -8.165 1.00 96.75 107 VAL A CA 1
ATOM 795 C C . VAL A 1 107 ? 5.002 6.409 -6.885 1.00 96.75 107 VAL A C 1
ATOM 797 O O . VAL A 1 107 ? 4.465 6.135 -5.812 1.00 96.75 107 VAL A O 1
ATOM 800 N N . TYR A 1 108 ? 6.273 6.813 -6.973 1.00 96.50 108 TYR A N 1
ATOM 801 C CA . TYR A 1 108 ? 7.162 6.922 -5.817 1.00 96.50 108 TYR A CA 1
ATOM 802 C C . TYR A 1 108 ? 6.584 7.838 -4.731 1.00 96.50 108 TYR A C 1
ATOM 804 O O . TYR A 1 108 ? 6.483 7.452 -3.564 1.00 96.50 108 TYR A O 1
ATOM 812 N N . ARG A 1 109 ? 6.152 9.050 -5.095 1.00 97.94 109 ARG A N 1
ATOM 813 C CA . ARG A 1 109 ? 5.561 9.996 -4.132 1.00 97.94 109 ARG A CA 1
ATOM 814 C C . ARG A 1 109 ? 4.266 9.461 -3.524 1.00 97.94 109 ARG A C 1
ATOM 816 O O . ARG A 1 109 ? 4.063 9.570 -2.317 1.00 97.94 109 ARG A O 1
ATOM 823 N N . SER A 1 110 ? 3.402 8.861 -4.339 1.00 97.62 110 SER A N 1
ATOM 824 C CA . SER A 1 110 ? 2.110 8.335 -3.893 1.00 97.62 110 SER A CA 1
ATOM 825 C C . SER A 1 110 ? 2.264 7.129 -2.957 1.00 97.62 110 SER A C 1
ATOM 827 O O . SER A 1 110 ? 1.552 7.053 -1.953 1.00 97.62 110 SER A O 1
ATOM 829 N N . MET A 1 111 ? 3.227 6.240 -3.206 1.00 97.50 111 MET A N 1
ATOM 830 C CA . MET A 1 111 ? 3.534 5.121 -2.309 1.00 97.50 111 MET A CA 1
ATOM 831 C C . MET A 1 111 ? 4.165 5.576 -0.991 1.00 97.50 111 MET A C 1
ATOM 833 O O . MET A 1 111 ? 3.766 5.099 0.070 1.00 97.50 111 MET A O 1
ATOM 837 N N . ASN A 1 112 ? 5.081 6.549 -1.015 1.00 96.62 112 ASN A N 1
ATOM 838 C CA . ASN A 1 112 ? 5.608 7.120 0.229 1.00 96.62 112 ASN A CA 1
ATOM 839 C C . ASN A 1 112 ? 4.501 7.795 1.055 1.00 96.62 112 ASN A C 1
ATOM 841 O O . ASN A 1 112 ? 4.454 7.620 2.270 1.00 96.62 112 ASN A O 1
ATOM 845 N N . ARG A 1 113 ? 3.551 8.478 0.403 1.00 97.94 113 ARG A N 1
ATOM 846 C CA . ARG A 1 113 ? 2.365 9.019 1.081 1.00 97.94 113 ARG A CA 1
ATOM 847 C C . ARG A 1 113 ? 1.514 7.915 1.715 1.00 97.94 113 ARG A C 1
ATOM 849 O O . ARG A 1 113 ? 1.099 8.065 2.856 1.00 97.94 113 ARG A O 1
ATOM 856 N N . PHE A 1 114 ? 1.278 6.804 1.017 1.00 98.12 114 PHE A N 1
ATOM 857 C CA . PHE A 1 114 ? 0.571 5.651 1.590 1.00 98.12 114 PHE A CA 1
ATOM 858 C C . PHE A 1 114 ? 1.263 5.137 2.862 1.00 98.12 114 PHE A C 1
ATOM 860 O O . PHE A 1 114 ? 0.618 4.911 3.884 1.00 98.12 114 PHE A O 1
ATOM 867 N N . MET A 1 115 ? 2.590 5.025 2.830 1.00 96.81 115 MET A N 1
ATOM 868 C CA . MET A 1 115 ? 3.385 4.614 3.987 1.00 96.81 115 MET A CA 1
ATOM 869 C C . MET A 1 115 ? 3.311 5.613 5.150 1.00 96.81 115 MET A C 1
ATOM 871 O O . MET A 1 115 ? 3.237 5.197 6.303 1.00 96.81 115 MET A O 1
ATOM 875 N N . GLU A 1 116 ? 3.277 6.916 4.876 1.00 97.25 116 GLU A N 1
ATOM 876 C CA . GLU A 1 116 ? 3.062 7.947 5.901 1.00 97.25 116 GLU A CA 1
ATOM 877 C C . GLU A 1 116 ? 1.687 7.824 6.559 1.00 97.25 116 GLU A C 1
ATOM 879 O O . GLU A 1 116 ? 1.591 7.912 7.782 1.00 97.25 116 GLU A O 1
ATOM 884 N N . MET A 1 117 ? 0.635 7.552 5.778 1.00 97.75 117 MET A N 1
ATOM 885 C CA . MET A 1 117 ? -0.711 7.325 6.316 1.00 97.75 117 MET A CA 1
ATOM 886 C C . MET A 1 117 ? -0.746 6.121 7.266 1.00 97.75 117 MET A C 1
ATOM 888 O O . MET A 1 117 ? -1.466 6.140 8.268 1.00 97.75 117 MET A O 1
ATOM 892 N N . LEU A 1 118 ? 0.016 5.062 6.961 1.00 97.00 118 LEU A N 1
ATOM 893 C CA . LEU A 1 118 ? 0.139 3.886 7.827 1.00 97.00 118 LEU A CA 1
ATOM 894 C C . LEU A 1 118 ? 0.878 4.232 9.122 1.00 97.00 118 LEU A C 1
ATOM 896 O O . LEU A 1 118 ? 0.376 3.947 10.205 1.00 97.00 118 LEU A O 1
ATOM 900 N N . GLN A 1 119 ? 2.024 4.909 9.029 1.00 94.56 119 GLN A N 1
ATOM 901 C CA . GLN A 1 119 ? 2.799 5.329 10.204 1.00 94.56 119 GLN A CA 1
ATOM 902 C C . GLN A 1 119 ? 2.000 6.255 11.128 1.00 94.56 119 GLN A C 1
ATOM 904 O O . GLN A 1 119 ? 2.040 6.105 12.347 1.00 94.56 119 GLN A O 1
ATOM 909 N N . ALA A 1 120 ? 1.245 7.190 10.547 1.00 96.12 120 ALA A N 1
ATOM 910 C CA . ALA A 1 120 ? 0.387 8.109 11.284 1.00 96.12 120 ALA A CA 1
ATOM 911 C C . ALA A 1 120 ? -0.909 7.458 11.793 1.00 96.12 120 ALA A C 1
ATOM 913 O O . ALA A 1 120 ? -1.615 8.078 12.589 1.00 96.12 120 ALA A O 1
ATOM 914 N N . ARG A 1 121 ? -1.229 6.232 11.346 1.00 95.62 121 ARG A N 1
ATOM 915 C CA . ARG A 1 121 ? -2.484 5.523 11.652 1.00 95.62 121 ARG A CA 1
ATOM 916 C C . ARG A 1 121 ? -3.696 6.408 11.371 1.00 95.62 121 ARG A C 1
ATOM 918 O O . ARG A 1 121 ? -4.595 6.544 12.204 1.00 95.62 121 ARG A O 1
ATOM 925 N N . GLU A 1 122 ? -3.682 7.065 10.211 1.00 95.31 122 GLU A N 1
ATOM 926 C CA . GLU A 1 122 ? -4.789 7.909 9.766 1.00 95.31 122 GLU A CA 1
ATOM 927 C C . GLU A 1 122 ? -6.133 7.164 9.892 1.00 95.31 122 GLU A C 1
ATOM 929 O O . GLU A 1 122 ? -6.229 5.954 9.711 1.00 95.31 122 GLU A O 1
ATOM 934 N N . GLN A 1 123 ? -7.190 7.886 10.266 1.00 94.00 123 GLN A N 1
ATOM 935 C CA . GLN A 1 123 ? -8.510 7.317 10.594 1.00 94.00 123 GLN A CA 1
ATOM 936 C C . GLN A 1 123 ? -8.557 6.347 11.789 1.00 94.00 123 GLN A C 1
ATOM 938 O O . GLN A 1 123 ? -9.622 5.804 12.075 1.00 94.00 123 GLN A O 1
ATOM 943 N N . GLY A 1 124 ? -7.458 6.149 12.523 1.00 92.56 124 GLY A N 1
ATOM 944 C CA . GLY A 1 124 ? -7.449 5.336 13.739 1.00 92.56 124 GLY A CA 1
ATOM 945 C C . GLY A 1 124 ? -7.605 3.836 13.479 1.00 92.56 124 GLY A C 1
ATOM 946 O O . GLY A 1 124 ? -8.347 3.164 14.200 1.00 92.56 124 GLY A O 1
ATOM 947 N N . ILE A 1 125 ? -6.939 3.313 12.444 1.00 94.19 125 ILE A N 1
ATOM 948 C CA . ILE A 1 125 ? -6.775 1.859 12.258 1.00 94.19 125 ILE A CA 1
ATOM 949 C C . ILE A 1 125 ? -5.951 1.255 13.403 1.00 94.19 125 ILE A C 1
ATOM 951 O O . ILE A 1 125 ? -5.170 1.965 14.052 1.00 94.19 125 ILE A O 1
ATOM 955 N N . ALA A 1 126 ? -6.109 -0.047 13.666 1.00 93.94 126 ALA A N 1
ATOM 956 C CA . ALA A 1 126 ? -5.373 -0.681 14.751 1.00 93.94 126 ALA A CA 1
ATOM 957 C C . ALA A 1 126 ? -3.850 -0.557 14.534 1.00 93.94 126 ALA A C 1
ATOM 959 O O . ALA A 1 126 ? -3.372 -0.7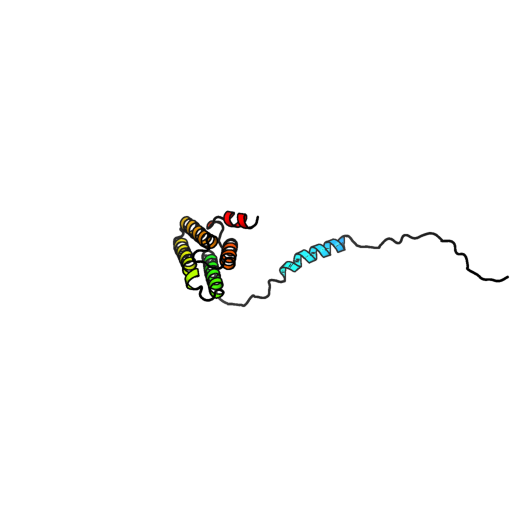37 13.406 1.00 93.94 126 ALA A O 1
ATOM 960 N N . PRO A 1 127 ? -3.070 -0.291 15.600 1.00 94.50 127 PRO A N 1
ATOM 961 C CA . PRO A 1 127 ? -1.610 -0.265 15.553 1.00 94.50 127 PRO A CA 1
ATOM 962 C C . PRO A 1 127 ? -1.020 -1.463 14.814 1.00 94.50 127 PRO A C 1
ATOM 964 O O . PRO A 1 127 ? -0.216 -1.305 13.903 1.00 94.50 127 PRO A O 1
ATOM 967 N N . GLU A 1 128 ? -1.486 -2.659 15.151 1.00 94.69 128 GLU A N 1
ATOM 968 C CA . GLU A 1 128 ? -0.960 -3.910 14.629 1.00 94.69 128 GLU A CA 1
ATOM 969 C C . GLU A 1 128 ? -1.309 -4.098 13.147 1.00 94.69 128 GLU A C 1
ATOM 971 O O . GLU A 1 128 ? -0.534 -4.702 12.406 1.00 94.69 128 GLU A O 1
ATOM 976 N N . ALA A 1 129 ? -2.462 -3.589 12.700 1.00 95.31 129 ALA A N 1
ATOM 977 C CA . ALA A 1 129 ? -2.847 -3.609 11.291 1.00 95.31 129 ALA A CA 1
ATOM 978 C C . ALA A 1 129 ? -1.967 -2.656 10.472 1.00 95.31 129 ALA A C 1
ATOM 980 O O . ALA A 1 129 ? -1.407 -3.060 9.452 1.00 95.31 129 ALA A O 1
ATOM 981 N N . ALA A 1 130 ? -1.778 -1.422 10.953 1.00 96.00 130 ALA A N 1
ATOM 982 C CA . ALA A 1 130 ? -0.876 -0.453 10.334 1.00 96.00 130 ALA A CA 1
ATOM 983 C C . ALA A 1 130 ? 0.551 -1.008 10.221 1.00 96.00 130 ALA A C 1
ATOM 985 O O . ALA A 1 130 ? 1.190 -0.902 9.174 1.00 96.00 130 ALA A O 1
ATOM 986 N N . ASP A 1 131 ? 1.013 -1.654 11.289 1.00 94.56 131 ASP A N 1
ATOM 987 C CA . ASP A 1 131 ? 2.346 -2.222 11.393 1.00 94.56 131 ASP A CA 1
ATOM 988 C C . ASP A 1 131 ? 2.561 -3.359 10.385 1.00 94.56 131 ASP A C 1
ATOM 990 O O . ASP A 1 131 ? 3.531 -3.315 9.627 1.00 94.56 131 ASP A O 1
ATOM 994 N N . ARG A 1 132 ? 1.621 -4.313 10.303 1.00 95.12 132 ARG A N 1
ATOM 995 C CA . ARG A 1 132 ? 1.655 -5.411 9.322 1.00 95.12 132 ARG A CA 1
ATOM 996 C C . ARG A 1 132 ? 1.615 -4.913 7.882 1.00 95.12 132 ARG A C 1
ATOM 998 O O . ARG A 1 132 ? 2.362 -5.420 7.049 1.00 95.12 132 ARG A O 1
ATOM 1005 N N . LEU A 1 133 ? 0.753 -3.941 7.579 1.00 96.31 133 LEU A N 1
ATOM 1006 C CA . LEU A 1 133 ? 0.654 -3.369 6.233 1.00 96.31 133 LEU A CA 1
ATOM 1007 C C . LEU A 1 133 ? 1.944 -2.650 5.843 1.00 96.31 133 LEU A C 1
ATOM 1009 O O . LEU A 1 133 ? 2.410 -2.795 4.715 1.00 96.31 133 LEU A O 1
ATOM 1013 N N . PHE A 1 134 ? 2.540 -1.918 6.784 1.00 95.06 134 PHE A N 1
ATOM 1014 C CA . PHE A 1 134 ? 3.808 -1.241 6.567 1.00 95.06 134 PHE A CA 1
ATOM 1015 C C . PHE A 1 134 ? 4.938 -2.238 6.290 1.00 95.06 134 PHE A C 1
ATOM 1017 O O . PHE A 1 134 ? 5.693 -2.055 5.340 1.00 95.06 134 PHE A O 1
ATOM 1024 N N . ASP A 1 135 ? 5.037 -3.321 7.058 1.00 93.19 135 ASP A N 1
ATOM 1025 C CA . ASP A 1 135 ? 6.063 -4.346 6.834 1.00 93.19 135 ASP A CA 1
ATOM 1026 C C . ASP A 1 135 ? 5.822 -5.108 5.525 1.00 93.19 135 ASP A C 1
ATOM 1028 O O . ASP A 1 135 ? 6.763 -5.448 4.810 1.00 93.19 135 ASP A O 1
ATOM 1032 N N . TYR A 1 136 ? 4.560 -5.320 5.151 1.00 94.12 136 TYR A N 1
ATOM 1033 C CA . TYR A 1 136 ? 4.222 -5.952 3.882 1.00 94.12 136 TYR A CA 1
ATOM 1034 C C . TYR A 1 136 ? 4.619 -5.090 2.674 1.00 94.12 136 TYR A C 1
ATOM 1036 O O . TYR A 1 136 ? 5.086 -5.644 1.677 1.00 94.12 136 TYR A O 1
ATOM 1044 N N . CYS A 1 137 ? 4.555 -3.751 2.777 1.00 92.12 137 CYS A N 1
ATOM 1045 C CA . CYS A 1 137 ? 5.071 -2.851 1.736 1.00 92.12 137 CYS A CA 1
ATOM 1046 C C . CYS A 1 137 ? 6.523 -3.174 1.368 1.00 92.12 137 CYS A C 1
ATOM 1048 O O . CYS A 1 137 ? 6.834 -3.216 0.179 1.00 92.12 137 CYS A O 1
ATOM 1050 N N . TYR A 1 138 ? 7.378 -3.448 2.360 1.00 88.44 138 TYR A N 1
ATOM 1051 C CA . TYR A 1 138 ? 8.788 -3.793 2.147 1.00 88.44 138 TYR A CA 1
ATOM 1052 C C . TYR A 1 138 ? 8.963 -5.079 1.332 1.00 88.44 138 TYR A C 1
ATOM 1054 O O . TYR A 1 138 ? 9.907 -5.210 0.557 1.00 88.44 138 TYR A O 1
ATOM 1062 N N . VAL A 1 139 ? 8.052 -6.038 1.514 1.00 88.94 139 VAL A N 1
ATOM 1063 C CA . VAL A 1 139 ? 8.134 -7.360 0.885 1.00 88.94 139 VAL A CA 1
ATOM 1064 C C . VAL A 1 139 ? 7.699 -7.313 -0.575 1.00 88.94 139 VAL A C 1
ATOM 1066 O O . VAL A 1 139 ? 8.337 -7.943 -1.417 1.00 88.94 139 VAL A O 1
ATOM 1069 N N . VAL A 1 140 ? 6.609 -6.605 -0.883 1.00 90.56 140 VAL A N 1
ATOM 1070 C CA . VAL A 1 140 ? 5.989 -6.689 -2.216 1.00 90.56 140 VAL A CA 1
ATOM 1071 C C . VAL A 1 140 ? 6.240 -5.473 -3.096 1.00 90.56 140 VAL A C 1
ATOM 1073 O O . VAL A 1 140 ? 6.235 -5.606 -4.316 1.00 90.56 140 VAL A O 1
ATOM 1076 N N . THR A 1 141 ? 6.483 -4.294 -2.521 1.00 89.69 141 THR A N 1
ATOM 1077 C CA . THR A 1 141 ? 6.656 -3.071 -3.315 1.00 89.69 141 THR A CA 1
ATOM 1078 C C . THR A 1 141 ? 8.068 -3.027 -3.895 1.00 89.69 141 THR A C 1
ATOM 1080 O O . THR A 1 141 ? 9.041 -3.105 -3.143 1.00 89.69 141 THR A O 1
ATOM 1083 N N . PRO A 1 142 ? 8.239 -2.825 -5.213 1.00 92.38 142 PRO A N 1
ATOM 1084 C CA . PRO A 1 142 ? 9.560 -2.607 -5.784 1.00 92.38 142 PRO A CA 1
ATOM 1085 C C . PRO A 1 142 ? 10.287 -1.435 -5.106 1.00 92.38 142 PRO A C 1
ATOM 1087 O O . PRO A 1 142 ? 9.722 -0.351 -4.946 1.00 92.38 142 PRO A O 1
ATOM 1090 N N . ALA A 1 143 ? 11.569 -1.622 -4.779 1.00 90.94 143 ALA A N 1
ATOM 1091 C CA . ALA A 1 143 ? 12.390 -0.620 -4.085 1.00 90.94 143 ALA A CA 1
ATOM 1092 C C . ALA A 1 143 ? 12.457 0.740 -4.806 1.00 90.94 143 ALA A C 1
ATOM 1094 O O . ALA A 1 143 ? 12.624 1.772 -4.173 1.00 90.94 143 ALA A O 1
ATOM 1095 N N . ARG A 1 144 ? 12.276 0.769 -6.134 1.00 91.94 144 ARG A N 1
ATOM 1096 C CA . ARG A 1 144 ? 12.232 2.016 -6.920 1.00 91.94 144 ARG A CA 1
ATOM 1097 C C . ARG A 1 144 ? 11.024 2.911 -6.614 1.00 91.94 144 ARG A C 1
ATOM 1099 O O . ARG A 1 144 ? 11.033 4.073 -6.999 1.00 91.94 144 ARG A O 1
ATOM 1106 N N . TYR A 1 145 ? 9.986 2.379 -5.968 1.00 93.12 145 TYR A N 1
ATOM 1107 C CA . TYR A 1 145 ? 8.723 3.081 -5.732 1.00 93.12 145 TYR A CA 1
ATOM 1108 C C . TYR A 1 145 ? 8.513 3.510 -4.280 1.00 93.12 145 TYR A C 1
ATOM 1110 O O . TYR A 1 145 ? 7.459 4.050 -3.971 1.00 93.12 145 TYR A O 1
ATOM 1118 N N . HIS A 1 146 ? 9.476 3.313 -3.382 1.00 92.19 146 HIS A N 1
ATOM 1119 C CA . HIS A 1 146 ? 9.367 3.821 -2.015 1.00 92.19 146 HIS A CA 1
ATOM 1120 C C . HIS A 1 146 ? 10.742 4.032 -1.376 1.00 92.19 146 HIS A C 1
ATOM 1122 O O . HIS A 1 146 ? 11.745 3.496 -1.843 1.00 92.19 146 HIS A O 1
ATOM 1128 N N . ASP A 1 147 ? 10.797 4.822 -0.305 1.00 91.81 147 ASP A N 1
ATOM 1129 C CA . ASP A 1 147 ? 12.022 4.983 0.474 1.00 91.81 147 ASP A CA 1
ATOM 1130 C C . ASP A 1 147 ? 12.244 3.773 1.393 1.00 91.81 147 ASP A C 1
ATOM 1132 O O . ASP A 1 147 ? 11.640 3.649 2.461 1.00 91.81 147 ASP A O 1
ATOM 1136 N N . VAL A 1 148 ? 13.146 2.884 0.973 1.00 87.56 148 VAL A N 1
ATOM 1137 C CA . VAL A 1 148 ? 13.505 1.652 1.693 1.00 87.56 148 VAL A CA 1
ATOM 1138 C C . VAL A 1 148 ? 14.060 1.936 3.096 1.00 87.56 148 VAL A C 1
ATOM 1140 O O . VAL A 1 148 ? 13.876 1.133 4.014 1.00 87.56 148 VAL A O 1
ATOM 1143 N N . SER A 1 149 ? 14.690 3.095 3.308 1.00 87.31 149 SER A N 1
ATOM 1144 C CA . SER 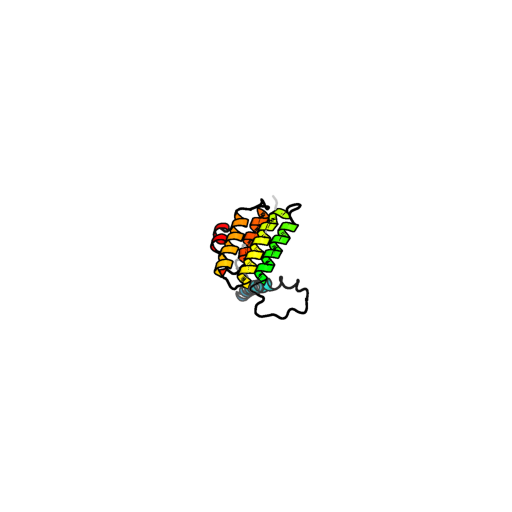A 1 149 ? 15.285 3.476 4.599 1.00 87.31 149 SER A CA 1
ATOM 1145 C C . SER A 1 149 ? 14.242 3.537 5.716 1.00 87.31 149 SER A C 1
ATOM 1147 O O . SER A 1 149 ? 14.554 3.274 6.880 1.00 87.31 149 SER A O 1
ATOM 1149 N N . ARG A 1 150 ? 12.976 3.801 5.359 1.00 83.75 150 ARG A N 1
ATOM 1150 C CA . ARG A 1 150 ? 11.842 3.848 6.292 1.00 83.75 150 ARG A CA 1
ATOM 1151 C C . ARG A 1 150 ? 11.557 2.507 6.968 1.00 83.75 150 ARG A C 1
ATOM 1153 O O . ARG A 1 150 ? 10.944 2.496 8.031 1.00 83.75 150 ARG A O 1
ATOM 1160 N N . HIS A 1 151 ? 12.009 1.396 6.391 1.00 81.94 151 HIS A N 1
ATOM 1161 C CA . HIS A 1 151 ? 11.893 0.070 7.000 1.00 81.94 151 HIS A CA 1
ATOM 1162 C C . HIS A 1 151 ? 13.071 -0.256 7.923 1.00 81.94 151 HIS A C 1
ATOM 1164 O O . HIS A 1 151 ? 12.897 -0.935 8.931 1.00 81.94 151 HIS A O 1
ATOM 1170 N N . LEU A 1 152 ? 14.263 0.272 7.627 1.00 72.75 152 LEU A N 1
ATOM 1171 C CA . LEU A 1 152 ? 15.480 -0.010 8.395 1.00 72.75 152 LEU A CA 1
ATOM 1172 C C . LEU A 1 152 ? 15.420 0.563 9.814 1.00 72.75 152 LEU A C 1
ATOM 1174 O O . LEU A 1 152 ? 15.845 -0.095 10.756 1.00 72.75 152 LEU A O 1
ATOM 1178 N N . HIS A 1 153 ? 14.830 1.749 9.981 1.00 60.06 153 HIS A N 1
ATOM 1179 C CA . HIS A 1 153 ? 14.690 2.409 11.287 1.00 60.06 153 HIS A CA 1
ATOM 1180 C C . HIS A 1 153 ? 13.764 1.665 12.258 1.00 60.06 153 HIS A C 1
ATOM 1182 O O . HIS A 1 153 ? 13.742 1.973 13.444 1.00 60.06 153 HIS A O 1
ATOM 1188 N N . ARG A 1 154 ? 12.980 0.706 11.760 1.00 57.97 154 ARG A N 1
ATOM 1189 C CA . ARG A 1 154 ? 12.070 -0.100 12.572 1.00 57.97 154 ARG A CA 1
ATOM 1190 C C . ARG A 1 154 ? 12.721 -1.375 13.117 1.00 57.97 154 ARG A C 1
ATOM 1192 O O . ARG A 1 154 ? 12.234 -1.935 14.092 1.00 57.97 154 ARG A O 1
ATOM 1199 N N . LEU A 1 155 ? 13.783 -1.853 12.468 1.00 52.94 155 LEU A N 1
ATOM 1200 C CA . LEU A 1 155 ? 14.453 -3.113 12.804 1.00 52.94 155 LEU A CA 1
ATOM 1201 C C . LEU A 1 155 ? 15.621 -2.941 13.794 1.00 52.94 155 LEU A C 1
ATOM 1203 O O . LEU A 1 155 ? 16.210 -3.949 14.186 1.00 52.94 155 LEU A O 1
ATOM 1207 N N . SER A 1 156 ? 15.968 -1.703 14.177 1.00 44.66 156 SER A N 1
ATOM 1208 C CA . SER A 1 156 ? 16.970 -1.385 15.213 1.00 44.66 156 SER A CA 1
ATOM 1209 C C . SER A 1 156 ? 16.325 -1.126 16.566 1.00 44.66 156 SER A C 1
ATOM 1211 O O . SER A 1 156 ? 16.880 -1.602 17.578 1.00 44.66 156 SER A O 1
#